Protein AF-A0A945DBE2-F1 (afdb_monomer_lite)

Structure (mmCIF, N/CA/C/O backbone):
data_AF-A0A945DBE2-F1
#
_entry.id   AF-A0A945DBE2-F1
#
loop_
_atom_site.group_PDB
_atom_site.id
_atom_site.type_symbol
_atom_site.label_atom_id
_atom_site.label_alt_id
_atom_site.label_comp_id
_atom_site.label_asym_id
_atom_site.label_entity_id
_atom_site.label_seq_id
_atom_site.pdbx_PDB_ins_code
_atom_site.Cartn_x
_atom_site.Cartn_y
_atom_site.Cartn_z
_atom_site.occupancy
_atom_site.B_iso_or_equiv
_atom_site.auth_seq_id
_atom_site.auth_comp_id
_atom_site.auth_asym_id
_atom_site.auth_atom_id
_atom_site.pdbx_PDB_model_num
ATOM 1 N N . MET A 1 1 ? 5.372 -23.527 10.795 1.00 32.53 1 MET A N 1
ATOM 2 C CA . MET A 1 1 ? 5.376 -22.329 9.928 1.00 32.53 1 MET A CA 1
ATOM 3 C C . MET A 1 1 ? 5.994 -22.699 8.592 1.00 32.53 1 MET A C 1
ATOM 5 O O . MET A 1 1 ? 7.211 -22.810 8.498 1.00 32.53 1 MET A O 1
ATOM 9 N N . VAL A 1 2 ? 5.168 -22.968 7.583 1.00 31.23 2 VAL A N 1
ATOM 10 C CA . VAL A 1 2 ? 5.649 -23.129 6.207 1.00 31.23 2 VAL A CA 1
ATOM 11 C C . VAL A 1 2 ? 5.974 -21.724 5.712 1.00 31.23 2 VAL A C 1
ATOM 13 O O . VAL A 1 2 ? 5.075 -20.906 5.551 1.00 31.23 2 VAL A O 1
ATOM 16 N N . LYS A 1 3 ? 7.262 -21.404 5.557 1.00 36.78 3 LYS A N 1
ATOM 17 C CA . LYS A 1 3 ? 7.674 -20.220 4.800 1.00 36.78 3 LYS A CA 1
ATOM 18 C C . LYS A 1 3 ? 7.243 -20.481 3.359 1.00 36.78 3 LYS A C 1
ATOM 20 O O . LYS A 1 3 ? 7.926 -21.232 2.665 1.00 36.78 3 LYS A O 1
ATOM 25 N N . ASN A 1 4 ? 6.106 -19.935 2.932 1.00 47.59 4 ASN A N 1
ATOM 26 C CA . ASN A 1 4 ? 5.774 -19.901 1.514 1.00 47.59 4 ASN A CA 1
ATOM 27 C C . ASN A 1 4 ? 6.898 -19.132 0.824 1.00 47.59 4 ASN A C 1
ATOM 29 O O . ASN A 1 4 ? 7.093 -17.936 1.033 1.00 47.59 4 ASN A O 1
ATOM 33 N N . LYS A 1 5 ? 7.734 -19.869 0.095 1.00 56.31 5 LYS A N 1
ATOM 34 C CA . LYS A 1 5 ? 8.852 -19.305 -0.641 1.00 56.31 5 LYS A CA 1
ATOM 35 C C . LYS A 1 5 ? 8.239 -18.625 -1.854 1.00 56.31 5 LYS A C 1
ATOM 37 O O . LYS A 1 5 ? 7.853 -19.306 -2.799 1.00 56.31 5 LYS A O 1
ATOM 42 N N . ILE A 1 6 ? 8.106 -17.303 -1.785 1.00 66.19 6 ILE A N 1
ATOM 43 C CA . ILE A 1 6 ? 7.691 -16.493 -2.927 1.00 66.19 6 ILE A CA 1
ATOM 44 C C . ILE A 1 6 ? 8.596 -16.877 -4.105 1.00 66.19 6 ILE A C 1
ATOM 46 O O . ILE A 1 6 ? 9.826 -16.878 -3.990 1.00 66.19 6 ILE A O 1
ATOM 50 N N . LEU A 1 7 ? 7.988 -17.295 -5.214 1.00 70.19 7 LEU A N 1
ATOM 51 C CA . LEU A 1 7 ? 8.721 -17.703 -6.405 1.00 70.19 7 LEU A CA 1
ATOM 52 C C . LEU A 1 7 ? 9.239 -16.446 -7.099 1.00 70.19 7 LEU A C 1
ATOM 54 O O . LEU A 1 7 ? 8.473 -15.731 -7.741 1.00 70.19 7 LEU A O 1
ATOM 58 N N . VAL A 1 8 ? 10.537 -16.188 -6.949 1.00 78.19 8 VAL A N 1
ATOM 59 C CA . VAL A 1 8 ? 11.222 -15.056 -7.578 1.00 78.19 8 VAL A CA 1
ATOM 60 C C . VAL A 1 8 ? 11.937 -15.516 -8.843 1.00 78.19 8 VAL A C 1
ATOM 62 O O . VAL A 1 8 ? 12.818 -16.378 -8.801 1.00 78.19 8 VAL A O 1
ATOM 65 N N . ASN A 1 9 ? 11.595 -14.908 -9.975 1.00 83.06 9 ASN A N 1
ATOM 66 C CA . ASN A 1 9 ? 12.339 -15.045 -11.213 1.00 83.06 9 ASN A CA 1
ATOM 67 C C . ASN A 1 9 ? 13.410 -13.954 -11.293 1.00 83.06 9 ASN A C 1
ATOM 69 O O . ASN A 1 9 ? 13.186 -12.858 -11.810 1.00 83.06 9 ASN A O 1
ATOM 73 N N . LYS A 1 10 ? 14.615 -14.300 -10.834 1.00 82.50 10 LYS A N 1
ATOM 74 C CA . LYS A 1 10 ? 15.760 -13.383 -10.810 1.00 82.50 10 LYS A CA 1
ATOM 75 C C . LYS A 1 10 ? 16.184 -12.864 -12.187 1.00 82.50 10 LYS A C 1
ATOM 77 O O . LYS A 1 10 ? 16.893 -11.868 -12.234 1.00 82.50 10 LYS A O 1
ATOM 82 N N . LYS A 1 11 ? 15.780 -13.501 -13.295 1.00 84.00 11 LYS A N 1
ATOM 83 C CA . LYS A 1 11 ? 16.117 -13.017 -14.646 1.00 84.00 11 LYS A CA 1
ATOM 84 C C . LYS A 1 11 ? 15.342 -11.759 -15.032 1.00 84.00 11 LYS A C 1
ATOM 86 O O . LYS A 1 11 ? 15.843 -10.984 -15.834 1.00 84.00 11 LYS A O 1
ATOM 91 N N . ILE A 1 12 ? 14.137 -11.592 -14.491 1.00 86.06 12 ILE A N 1
ATOM 92 C CA . ILE A 1 12 ? 13.240 -10.473 -14.814 1.00 86.06 12 ILE A CA 1
ATOM 93 C C . ILE A 1 12 ? 12.931 -9.594 -13.594 1.00 86.06 12 ILE A C 1
ATOM 95 O O . ILE A 1 12 ? 12.187 -8.632 -13.717 1.00 86.06 12 ILE A O 1
ATOM 99 N N . GLY A 1 13 ? 13.480 -9.921 -12.418 1.00 88.31 13 GLY A N 1
ATOM 100 C CA . GLY A 1 13 ? 13.287 -9.148 -11.186 1.00 88.31 13 GLY A CA 1
ATOM 101 C C . GLY A 1 13 ? 11.859 -9.184 -10.642 1.00 88.31 13 GLY A C 1
ATOM 102 O O . GLY A 1 13 ? 11.469 -8.291 -9.896 1.00 88.31 13 GLY A O 1
ATOM 103 N N . LEU A 1 14 ? 11.066 -10.193 -11.019 1.00 90.31 14 LEU A N 1
ATOM 104 C CA . LEU A 1 14 ? 9.663 -10.319 -10.622 1.00 90.31 14 LEU A CA 1
ATOM 105 C C . LEU A 1 14 ? 9.426 -11.545 -9.751 1.00 90.31 14 LEU A C 1
ATOM 107 O O . LEU A 1 14 ? 10.096 -12.571 -9.873 1.00 90.31 14 LEU A O 1
ATOM 111 N N . ALA A 1 15 ? 8.400 -11.449 -8.924 1.00 89.75 15 ALA A N 1
ATOM 112 C CA . ALA A 1 15 ? 7.945 -12.470 -8.012 1.00 89.75 15 ALA A CA 1
ATOM 113 C C . ALA A 1 15 ? 6.438 -12.679 -8.168 1.00 89.75 15 ALA A C 1
ATOM 115 O O . ALA A 1 15 ? 5.708 -11.707 -8.342 1.00 89.75 15 ALA A O 1
ATOM 116 N N . VAL A 1 16 ? 5.965 -13.925 -8.081 1.00 91.06 16 VAL A N 1
ATOM 117 C CA . VAL A 1 16 ? 4.521 -14.222 -8.041 1.00 91.06 16 VAL A CA 1
ATOM 118 C C . VAL A 1 16 ? 4.021 -14.005 -6.607 1.00 91.06 16 VAL A C 1
ATOM 120 O O . VAL A 1 16 ? 4.390 -14.798 -5.735 1.00 91.06 16 VAL A O 1
ATOM 123 N N . PRO A 1 17 ? 3.233 -12.947 -6.325 1.00 90.56 17 PRO A N 1
ATOM 124 C CA . PRO A 1 17 ? 2.806 -12.647 -4.966 1.00 90.56 17 PRO A CA 1
ATOM 125 C C . PRO A 1 17 ? 1.611 -13.510 -4.541 1.00 90.56 17 PRO A C 1
ATOM 127 O O . PRO A 1 17 ? 0.818 -13.968 -5.365 1.00 90.56 17 PRO A O 1
ATOM 130 N N . GLU A 1 18 ? 1.448 -13.677 -3.229 1.00 92.00 18 GLU A N 1
ATOM 131 C CA . GLU A 1 18 ? 0.158 -14.024 -2.627 1.00 92.00 18 GLU A CA 1
ATOM 132 C C . GLU A 1 18 ? -0.611 -12.724 -2.381 1.00 92.00 18 GLU A C 1
ATOM 134 O O . GLU A 1 18 ? -0.217 -11.907 -1.550 1.00 92.00 18 GLU A O 1
ATOM 139 N N . VAL A 1 19 ? -1.692 -12.512 -3.128 1.00 93.50 19 VAL A N 1
ATOM 140 C CA . VAL A 1 19 ? -2.499 -11.292 -3.024 1.00 93.50 19 VAL A CA 1
ATOM 141 C C . VAL A 1 19 ? -3.530 -11.440 -1.910 1.00 93.50 19 VAL A C 1
ATOM 143 O O . VAL A 1 19 ? -4.212 -12.459 -1.808 1.00 93.50 19 VAL A O 1
ATOM 146 N N . LEU A 1 20 ? -3.679 -10.394 -1.101 1.00 95.19 20 LEU A N 1
ATOM 147 C CA . LEU A 1 20 ? -4.768 -10.241 -0.141 1.00 95.19 20 LEU A CA 1
ATOM 148 C C . LEU A 1 20 ? -5.826 -9.311 -0.736 1.00 95.19 20 LEU A C 1
ATOM 150 O O . LEU A 1 20 ? -5.498 -8.204 -1.158 1.00 95.19 20 LEU A O 1
ATOM 154 N N . LEU A 1 21 ? -7.085 -9.745 -0.755 1.00 95.38 21 LEU A N 1
ATOM 155 C CA . LEU A 1 21 ? -8.216 -8.914 -1.175 1.00 95.38 21 LEU A CA 1
ATOM 156 C C . LEU A 1 21 ? -9.216 -8.752 -0.028 1.00 95.38 21 LEU A C 1
ATOM 158 O O . LEU A 1 21 ? -9.386 -9.698 0.747 1.00 95.38 21 LEU A O 1
ATOM 162 N N . PRO A 1 22 ? -9.892 -7.594 0.082 1.00 96.88 22 PRO A N 1
ATOM 163 C CA . PRO A 1 22 ? -10.986 -7.439 1.028 1.00 96.88 22 PRO A CA 1
ATOM 164 C C . PRO A 1 22 ? -12.067 -8.484 0.753 1.00 96.88 22 PRO A C 1
ATOM 166 O O . PRO A 1 22 ? -12.375 -8.810 -0.398 1.00 96.88 22 PRO A O 1
ATOM 169 N N . ASN A 1 23 ? -12.632 -9.042 1.818 1.00 97.38 23 ASN A N 1
ATOM 170 C CA . ASN A 1 23 ? -13.754 -9.958 1.702 1.00 97.38 23 ASN A CA 1
ATOM 171 C C . ASN A 1 23 ? -15.023 -9.218 1.221 1.00 97.38 23 ASN A C 1
ATOM 173 O O . ASN A 1 23 ? -15.078 -7.992 1.146 1.00 97.38 23 ASN A O 1
ATOM 177 N N . LYS A 1 24 ? -16.084 -9.973 0.921 1.00 96.38 24 LYS A N 1
ATOM 178 C CA . LYS A 1 24 ? -17.331 -9.413 0.369 1.00 96.38 24 LYS A CA 1
ATOM 179 C C . LYS A 1 24 ? -18.126 -8.533 1.342 1.00 96.38 24 LYS A C 1
ATOM 181 O O . LYS A 1 24 ? -19.080 -7.901 0.905 1.00 96.38 24 LYS A O 1
ATOM 186 N N . THR A 1 25 ? -17.801 -8.539 2.636 1.00 95.88 25 THR A N 1
ATOM 187 C CA . THR A 1 25 ? -18.509 -7.735 3.645 1.00 95.88 25 THR A CA 1
ATOM 188 C C . THR A 1 25 ? -17.877 -6.360 3.845 1.00 95.88 25 THR A C 1
ATOM 190 O O . THR A 1 25 ? -18.474 -5.520 4.510 1.00 95.88 25 THR A O 1
ATOM 193 N N . VAL A 1 26 ? -16.681 -6.122 3.297 1.00 97.44 26 VAL A N 1
ATOM 194 C CA . VAL A 1 26 ? -16.028 -4.811 3.334 1.00 97.44 26 VAL A CA 1
ATOM 195 C C . VAL A 1 26 ? -16.755 -3.841 2.403 1.00 97.44 26 VAL A C 1
ATOM 197 O O . VAL A 1 26 ? -16.976 -4.130 1.227 1.00 97.44 26 VAL A O 1
ATOM 200 N N . ASP A 1 27 ? -17.091 -2.662 2.925 1.00 96.25 27 ASP A N 1
ATOM 201 C CA . ASP A 1 27 ? -17.644 -1.566 2.135 1.00 96.25 27 ASP A CA 1
ATOM 202 C C . ASP A 1 27 ? -16.554 -0.945 1.251 1.00 96.25 27 ASP A C 1
ATOM 204 O O . ASP A 1 27 ? -15.686 -0.197 1.707 1.00 96.25 27 ASP A O 1
ATOM 208 N N . MET A 1 28 ? -16.614 -1.240 -0.047 1.00 95.75 28 MET A N 1
ATOM 209 C CA . MET A 1 28 ? -15.628 -0.757 -1.012 1.00 95.75 28 MET A CA 1
ATOM 210 C C . MET A 1 28 ? -15.635 0.767 -1.188 1.00 95.75 28 MET A C 1
ATOM 212 O O . MET A 1 28 ? -14.621 1.307 -1.626 1.00 95.75 28 MET A O 1
ATOM 216 N N . SER A 1 29 ? -16.714 1.468 -0.813 1.00 95.06 29 SER A N 1
ATOM 217 C CA . SER A 1 29 ? -16.760 2.938 -0.851 1.00 95.06 29 SER A CA 1
ATOM 218 C C . SER A 1 29 ? -15.888 3.591 0.228 1.00 95.06 29 SER A C 1
ATOM 220 O O . SER A 1 29 ? -15.479 4.739 0.073 1.00 95.06 29 SER A O 1
ATOM 222 N N . LYS A 1 30 ? -15.558 2.840 1.287 1.00 96.62 30 LYS A N 1
ATOM 223 C CA . LYS A 1 30 ? -14.688 3.264 2.396 1.00 96.62 30 LYS A CA 1
ATOM 224 C C . LYS A 1 30 ? -13.351 2.533 2.426 1.00 96.62 30 LYS A C 1
ATOM 226 O O . LYS A 1 30 ? -12.473 2.872 3.219 1.00 96.62 30 LYS A O 1
ATOM 231 N N . TRP A 1 31 ? -13.185 1.524 1.572 1.00 96.19 31 TRP A N 1
ATOM 232 C CA . TRP A 1 31 ? -11.989 0.697 1.550 1.00 96.19 31 TRP A CA 1
ATOM 233 C C . TRP A 1 31 ? -10.774 1.445 1.015 1.00 96.19 31 TRP A C 1
ATOM 235 O O . TRP A 1 31 ? -9.745 1.492 1.684 1.00 96.19 31 TRP A O 1
ATOM 245 N N . ALA A 1 32 ? -10.868 1.989 -0.198 1.00 92.31 32 ALA A N 1
ATOM 246 C CA . ALA A 1 32 ? -9.738 2.612 -0.875 1.00 92.31 32 ALA A CA 1
ATOM 247 C C . ALA A 1 32 ? -9.546 4.064 -0.418 1.00 92.31 32 ALA A C 1
ATOM 249 O O . ALA A 1 32 ? -10.506 4.821 -0.315 1.00 92.31 32 ALA A O 1
ATOM 250 N N . VAL A 1 33 ? -8.292 4.450 -0.201 1.00 93.75 33 VAL A N 1
ATOM 251 C CA . VAL A 1 33 ? -7.882 5.819 0.124 1.00 93.75 33 VAL A CA 1
ATOM 252 C C . VAL A 1 33 ? -6.826 6.293 -0.871 1.00 93.75 33 VAL A C 1
ATOM 254 O O . VAL A 1 33 ? -6.196 5.489 -1.565 1.00 93.75 33 VAL A O 1
ATOM 257 N N . VAL A 1 34 ? -6.647 7.608 -0.969 1.00 91.81 34 VAL A N 1
ATOM 258 C CA . VAL A 1 34 ? -5.556 8.200 -1.744 1.00 91.81 34 VAL A CA 1
ATOM 259 C C . VAL A 1 34 ? -4.190 7.778 -1.182 1.00 91.81 34 VAL A C 1
ATOM 261 O O . VAL A 1 34 ? -4.065 7.441 -0.005 1.00 91.81 34 VAL A O 1
ATOM 264 N N . ALA A 1 35 ? -3.153 7.797 -2.020 1.00 91.62 35 ALA A N 1
ATOM 265 C CA . ALA A 1 35 ? -1.792 7.500 -1.585 1.00 91.62 35 ALA A CA 1
ATOM 266 C C . ALA A 1 35 ? -1.354 8.413 -0.425 1.00 91.62 35 ALA A C 1
ATOM 268 O O . ALA A 1 35 ? -1.672 9.602 -0.388 1.00 91.62 35 ALA A O 1
ATOM 269 N N . CYS A 1 36 ? -0.612 7.842 0.525 1.00 91.00 36 CYS A N 1
ATOM 270 C CA . CYS A 1 36 ? -0.253 8.502 1.779 1.00 91.00 36 CYS A CA 1
ATOM 271 C C . CYS A 1 36 ? 0.680 9.713 1.620 1.00 91.00 36 CYS A C 1
ATOM 273 O O . CYS A 1 36 ? 0.794 10.508 2.550 1.00 91.00 36 CYS A O 1
ATOM 275 N N . ASP A 1 37 ? 1.331 9.854 0.466 1.00 89.69 37 ASP A N 1
ATOM 276 C CA . ASP A 1 37 ? 2.192 10.980 0.094 1.00 89.69 37 ASP A CA 1
ATOM 277 C C . ASP A 1 37 ? 1.440 12.102 -0.647 1.00 89.69 37 ASP A C 1
ATOM 279 O O . ASP A 1 37 ? 2.048 13.064 -1.113 1.00 89.69 37 ASP A O 1
ATOM 283 N N . GLN A 1 38 ? 0.114 11.995 -0.762 1.00 92.12 38 GLN A N 1
ATOM 284 C CA . GLN A 1 38 ? 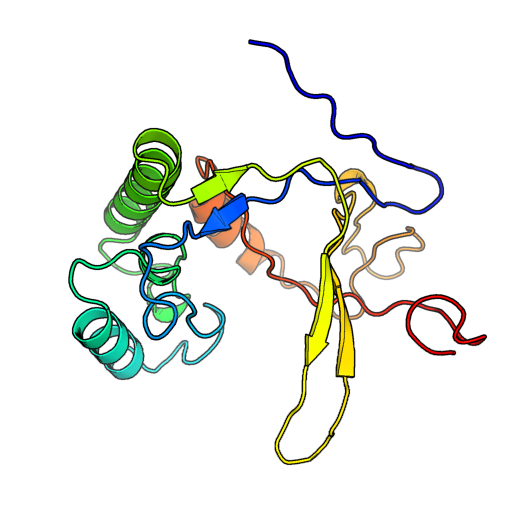-0.755 13.064 -1.243 1.00 92.12 38 GLN A CA 1
ATOM 285 C C . GLN A 1 38 ? -1.309 13.861 -0.060 1.00 92.12 38 GLN A C 1
ATOM 287 O O . GLN A 1 38 ? -1.403 13.364 1.062 1.00 92.12 38 GLN A O 1
ATOM 292 N N . PHE A 1 39 ? -1.688 15.118 -0.305 1.00 94.69 39 PHE A N 1
ATOM 293 C CA . PHE A 1 39 ? -2.261 15.998 0.724 1.00 94.69 39 PHE A CA 1
ATOM 294 C C . PHE A 1 39 ? -1.383 16.116 1.991 1.00 94.69 39 PHE A C 1
ATOM 296 O O . PHE A 1 39 ? -1.886 16.289 3.099 1.00 94.69 39 PHE A O 1
ATOM 303 N N . THR A 1 40 ? -0.052 16.056 1.843 1.00 92.50 40 THR A N 1
ATOM 304 C CA . THR A 1 40 ? 0.917 16.011 2.963 1.00 92.50 40 THR A CA 1
ATOM 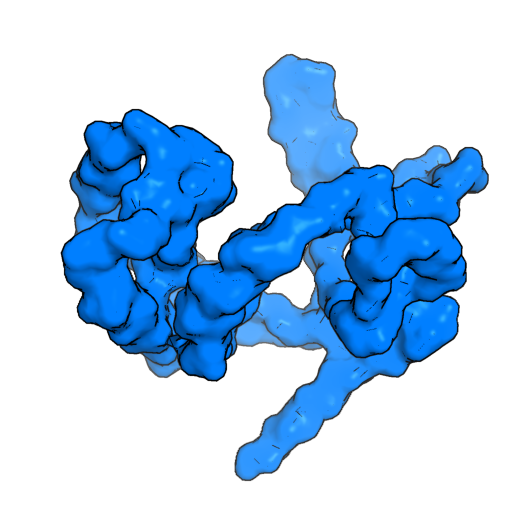305 C C . THR A 1 40 ? 0.913 17.246 3.861 1.00 92.50 40 THR A C 1
ATOM 307 O O . THR A 1 40 ? 1.473 17.213 4.951 1.00 92.50 40 THR A O 1
ATOM 310 N N . SER A 1 41 ? 0.309 18.341 3.404 1.00 93.56 41 SER A N 1
ATOM 311 C CA . SER A 1 41 ? 0.206 19.607 4.139 1.00 93.56 41 SER A CA 1
ATOM 312 C C . SER A 1 41 ? -1.235 19.962 4.519 1.00 93.56 41 SER A C 1
ATOM 314 O O . SER A 1 41 ? -1.475 21.091 4.929 1.00 93.56 41 SER A O 1
ATOM 316 N N . GLN A 1 42 ? -2.184 19.033 4.352 1.00 96.25 42 GLN A N 1
ATOM 317 C CA . GLN A 1 42 ? -3.621 19.248 4.572 1.00 96.25 42 GLN A CA 1
ATOM 318 C C . GLN A 1 42 ? -4.144 18.245 5.616 1.00 96.25 42 GLN A C 1
ATOM 320 O O . GLN A 1 42 ? -4.759 17.238 5.258 1.00 96.25 42 GLN A O 1
ATOM 325 N N . PRO A 1 43 ? -3.858 18.444 6.916 1.00 94.25 43 PRO A N 1
ATOM 326 C CA . PRO A 1 43 ? -4.347 17.558 7.976 1.00 94.25 43 PRO A CA 1
ATOM 327 C C . PRO A 1 43 ? -5.880 17.460 8.026 1.00 94.25 43 PRO A C 1
ATOM 329 O O . PRO A 1 43 ? -6.408 16.408 8.376 1.00 94.25 43 PRO A O 1
ATOM 332 N N . GLU A 1 44 ? -6.590 18.518 7.642 1.00 97.31 44 GLU A N 1
ATOM 333 C CA . GLU A 1 44 ? -8.049 18.574 7.558 1.00 97.31 44 GLU A CA 1
ATOM 334 C C . GLU A 1 44 ? -8.628 17.530 6.592 1.00 97.31 44 GLU A C 1
ATOM 336 O O . GLU A 1 44 ? -9.628 16.894 6.914 1.00 97.31 44 GLU A O 1
ATOM 341 N N . TYR A 1 45 ? -7.952 17.271 5.467 1.00 97.38 45 TYR A N 1
ATOM 342 C CA . TYR A 1 45 ? -8.347 16.225 4.521 1.00 97.38 45 TYR A CA 1
ATOM 343 C C . TYR A 1 45 ? -8.312 14.847 5.190 1.00 97.38 45 TYR A C 1
ATOM 345 O O . TYR A 1 45 ? -9.255 14.066 5.097 1.00 97.38 45 TYR A O 1
ATOM 353 N N . TRP A 1 46 ? -7.234 14.553 5.918 1.00 96.44 46 TRP A N 1
ATOM 354 C CA . TRP A 1 46 ? -7.072 13.265 6.589 1.00 96.44 46 TRP A CA 1
ATOM 355 C C . TRP A 1 46 ? -8.040 13.093 7.767 1.00 96.44 46 TRP A C 1
ATOM 357 O O . TRP A 1 46 ? -8.518 11.986 7.994 1.00 96.44 46 TRP A O 1
ATOM 367 N N . GLN A 1 47 ? -8.399 14.174 8.464 1.00 95.94 47 GLN A N 1
ATOM 368 C CA . GLN A 1 47 ? -9.461 14.156 9.481 1.00 95.94 47 GLN A CA 1
ATOM 369 C C . GLN A 1 47 ? -10.842 13.874 8.871 1.00 95.94 47 GLN A C 1
ATOM 371 O O . GLN A 1 47 ? -11.646 13.139 9.451 1.00 95.94 47 GLN A O 1
ATOM 376 N N . GLU A 1 48 ? -11.125 14.426 7.691 1.00 97.38 48 GLU A N 1
ATOM 377 C CA . GLU A 1 48 ? -12.352 14.130 6.951 1.00 97.38 48 GLU A CA 1
ATOM 378 C C . GLU A 1 48 ? -12.385 12.661 6.503 1.00 97.38 48 GLU A C 1
ATOM 380 O O . GLU A 1 48 ? -13.392 11.983 6.706 1.00 97.38 48 GLU A O 1
ATOM 385 N N . VAL A 1 49 ? -11.270 12.129 5.989 1.00 97.00 49 VAL A N 1
ATOM 386 C CA . VAL A 1 49 ? -11.135 10.700 5.657 1.00 97.00 49 VAL A CA 1
ATOM 387 C C . VAL A 1 49 ? -11.391 9.821 6.885 1.00 97.00 49 VAL A C 1
ATOM 389 O O . VAL A 1 49 ? -12.185 8.884 6.800 1.00 97.00 49 VAL A O 1
ATOM 392 N N . GLU A 1 50 ? -10.778 10.133 8.033 1.00 95.75 50 GLU A N 1
ATOM 393 C CA . GLU A 1 50 ? -11.012 9.418 9.298 1.00 95.75 50 GLU A CA 1
ATOM 394 C C . GLU A 1 50 ? -12.502 9.467 9.698 1.00 95.75 50 GLU A C 1
ATOM 396 O O . GLU A 1 50 ? -13.069 8.448 10.094 1.00 95.75 50 GLU A O 1
ATOM 401 N N . THR A 1 51 ? -13.172 10.608 9.502 1.00 97.31 51 THR A N 1
ATOM 402 C CA . THR A 1 51 ? -14.614 10.774 9.767 1.00 97.31 51 THR A CA 1
ATOM 403 C C . THR A 1 51 ? -15.483 9.927 8.829 1.00 97.31 51 THR A C 1
ATOM 405 O O . THR A 1 51 ? -16.435 9.285 9.276 1.00 97.31 51 THR A O 1
ATOM 408 N N . ILE A 1 52 ? -15.170 9.900 7.529 1.00 96.62 52 ILE A N 1
ATOM 409 C CA . ILE A 1 52 ? -15.912 9.130 6.517 1.00 96.62 52 ILE A CA 1
ATOM 410 C C . ILE A 1 52 ? -15.772 7.622 6.767 1.00 96.62 52 ILE A C 1
ATOM 412 O O . ILE A 1 52 ? -16.762 6.878 6.708 1.00 96.62 52 ILE A O 1
ATOM 416 N N . VAL A 1 53 ? -14.547 7.169 7.043 1.00 96.75 53 VAL A N 1
ATOM 417 C CA . VAL A 1 53 ? -14.224 5.761 7.300 1.00 96.75 53 VAL A CA 1
ATOM 418 C C . VAL A 1 53 ? -14.842 5.293 8.619 1.00 96.75 53 VAL A C 1
ATOM 420 O O . VAL A 1 53 ? -15.468 4.227 8.654 1.00 96.75 53 VAL A O 1
ATOM 423 N N . GLY A 1 54 ? -14.725 6.092 9.683 1.00 95.19 54 GLY A N 1
ATOM 424 C CA . GLY A 1 54 ? -15.165 5.722 11.027 1.00 95.19 54 GLY A CA 1
ATOM 425 C C . GLY A 1 54 ? -14.558 4.389 11.474 1.00 95.19 54 GLY A C 1
ATOM 426 O O . GLY A 1 54 ? -13.386 4.114 11.233 1.00 95.19 54 GLY A O 1
ATOM 427 N N . ASP A 1 55 ? -15.378 3.520 12.064 1.00 94.12 55 ASP A N 1
ATOM 428 C CA . ASP A 1 55 ? -14.935 2.214 12.578 1.00 94.12 55 ASP A CA 1
ATOM 429 C C . ASP A 1 55 ? -14.943 1.087 11.524 1.00 94.12 55 ASP A C 1
ATOM 431 O O . ASP A 1 55 ? -14.781 -0.092 11.852 1.00 94.12 55 ASP A O 1
ATOM 435 N N . THR A 1 56 ? -15.172 1.414 10.248 1.00 96.56 56 THR A N 1
ATOM 436 C CA . THR A 1 56 ? -15.254 0.404 9.182 1.00 96.56 56 THR A CA 1
ATOM 437 C C . THR A 1 56 ? -13.868 -0.045 8.698 1.00 96.56 56 THR A C 1
ATOM 439 O O . THR A 1 56 ? -12.896 0.713 8.782 1.00 96.56 56 THR A O 1
ATOM 442 N N . PRO A 1 57 ? -13.734 -1.276 8.164 1.00 97.25 57 PRO A N 1
ATOM 443 C CA . PRO A 1 57 ? -12.501 -1.695 7.516 1.00 97.25 57 PRO A CA 1
ATOM 444 C C . PRO A 1 57 ? -12.108 -0.780 6.349 1.00 97.25 57 PRO A C 1
ATOM 446 O O . PRO A 1 57 ? -12.909 -0.531 5.451 1.00 97.25 57 PRO A O 1
ATOM 449 N N . SER A 1 58 ? -10.858 -0.318 6.338 1.00 97.81 58 SER A N 1
ATOM 450 C CA . SER A 1 58 ? -10.339 0.619 5.342 1.00 97.81 58 SER A CA 1
ATOM 451 C C . SER A 1 58 ? -8.827 0.524 5.223 1.00 97.81 58 SER A C 1
ATOM 453 O O . SER A 1 58 ? -8.126 0.275 6.206 1.00 97.81 58 SER A O 1
ATOM 455 N N . THR A 1 59 ? -8.312 0.805 4.027 1.00 96.62 59 THR A N 1
ATOM 456 C CA . THR A 1 59 ? -6.875 0.984 3.812 1.00 96.62 59 THR A CA 1
ATOM 457 C C . THR A 1 59 ? -6.312 2.154 4.616 1.00 96.62 59 THR A C 1
ATOM 459 O O . THR A 1 59 ? -5.161 2.064 5.026 1.00 96.62 59 THR A O 1
ATOM 462 N N . ASN A 1 60 ? -7.118 3.171 4.965 1.00 96.81 60 ASN A N 1
ATOM 463 C CA . ASN A 1 60 ? -6.707 4.265 5.859 1.00 96.81 60 ASN A CA 1
ATOM 464 C C . ASN A 1 60 ? -6.154 3.755 7.203 1.00 96.81 60 ASN A C 1
ATOM 466 O O . ASN A 1 60 ? -5.192 4.302 7.731 1.00 96.81 60 ASN A O 1
ATOM 470 N N . ASN A 1 61 ? -6.716 2.661 7.724 1.00 96.81 61 ASN A N 1
ATOM 471 C CA . ASN A 1 61 ? -6.309 2.074 9.003 1.00 96.81 61 ASN A CA 1
ATOM 472 C C . ASN A 1 61 ? -5.011 1.255 8.911 1.00 96.81 61 ASN A C 1
ATOM 474 O O . ASN A 1 61 ? -4.477 0.8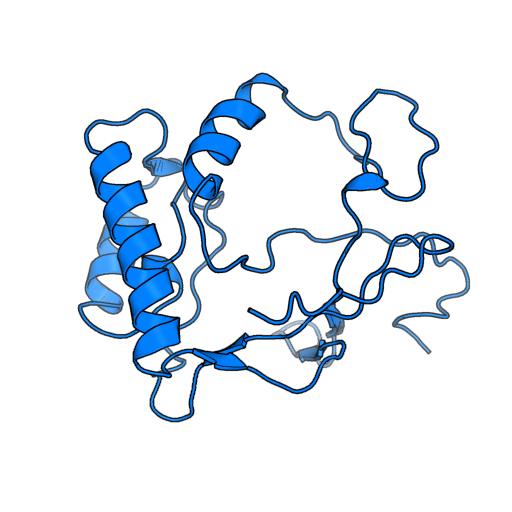30 9.933 1.00 96.81 61 ASN A O 1
ATOM 478 N N . VAL A 1 62 ? -4.518 0.997 7.696 1.00 95.88 62 VAL A N 1
ATOM 479 C CA . VAL A 1 62 ? -3.310 0.201 7.435 1.00 95.88 62 VAL A CA 1
ATOM 480 C C . VAL A 1 62 ? -2.267 0.957 6.604 1.00 95.88 62 VAL A C 1
ATOM 482 O O . VAL A 1 62 ? -1.304 0.358 6.131 1.00 95.88 62 VAL A O 1
ATOM 485 N N . ILE A 1 63 ? -2.424 2.274 6.448 1.00 95.25 63 ILE A N 1
ATOM 486 C CA . ILE A 1 63 ? -1.409 3.167 5.879 1.00 95.25 63 ILE A CA 1
ATOM 487 C C . ILE A 1 63 ? -0.979 4.209 6.906 1.00 95.25 63 ILE A C 1
ATOM 489 O O . ILE A 1 63 ? -1.697 4.502 7.858 1.00 95.25 63 ILE A O 1
ATOM 493 N N . PHE A 1 64 ? 0.183 4.813 6.677 1.00 95.31 64 PHE A N 1
ATOM 494 C CA . PHE A 1 64 ? 0.651 5.961 7.444 1.00 95.31 64 PHE A CA 1
ATOM 495 C C . PHE A 1 64 ? 0.672 7.205 6.542 1.00 95.31 64 PHE A C 1
ATOM 497 O O . PHE A 1 64 ? 1.579 7.314 5.714 1.00 95.31 64 PHE A O 1
ATOM 504 N N . PRO A 1 65 ? -0.298 8.130 6.663 1.00 94.88 65 PRO A N 1
ATOM 505 C CA . PRO A 1 65 ? -0.287 9.399 5.933 1.00 94.88 65 PRO A CA 1
ATOM 506 C C . PRO A 1 65 ? 0.949 10.254 6.252 1.00 94.88 65 PRO A C 1
ATOM 508 O O . PRO A 1 65 ? 1.243 10.500 7.423 1.00 94.88 65 PRO A O 1
ATOM 511 N N . GLU A 1 66 ? 1.659 10.749 5.230 1.00 93.31 66 GLU A N 1
ATOM 512 C CA . GLU A 1 66 ? 2.921 11.487 5.410 1.00 93.31 66 GLU A CA 1
ATOM 513 C C . GLU A 1 66 ? 2.739 12.811 6.173 1.00 93.31 66 GLU A C 1
ATOM 515 O O . GLU A 1 66 ? 3.687 13.293 6.789 1.00 93.31 66 GLU A O 1
ATOM 520 N N . VAL A 1 67 ? 1.516 13.358 6.230 1.00 94.31 67 VAL A N 1
ATOM 521 C CA . VAL A 1 67 ? 1.182 14.542 7.049 1.00 94.31 67 VAL A CA 1
ATOM 522 C C . VAL A 1 67 ? 1.485 14.344 8.545 1.00 94.31 67 VAL A C 1
ATOM 524 O O . VAL A 1 67 ? 1.709 15.316 9.269 1.00 94.31 67 VAL A O 1
ATOM 527 N N . PHE A 1 68 ? 1.523 13.091 9.016 1.00 94.19 68 PHE A N 1
ATOM 528 C CA . PHE A 1 68 ? 1.795 12.739 10.411 1.00 94.19 68 PHE A CA 1
ATOM 529 C C . PHE A 1 68 ? 3.250 12.320 10.674 1.00 94.19 68 PHE A C 1
ATOM 531 O O . PHE A 1 68 ? 3.571 11.972 11.811 1.00 94.19 68 PHE A O 1
ATOM 538 N N . LEU A 1 69 ? 4.131 12.336 9.665 1.00 91.88 69 LEU A N 1
ATOM 539 C CA . LEU A 1 69 ? 5.542 11.979 9.848 1.00 91.88 69 LEU A CA 1
ATOM 540 C C . LEU A 1 69 ? 6.247 13.004 10.734 1.00 91.88 69 LEU A C 1
ATOM 542 O O . LEU A 1 69 ? 6.042 14.211 10.587 1.00 91.88 69 LEU A O 1
ATOM 546 N N . GLU A 1 70 ? 7.092 12.516 11.643 1.00 89.06 70 GLU A N 1
ATOM 547 C CA . GLU A 1 70 ? 7.887 13.346 12.554 1.00 89.06 70 GLU A CA 1
ATOM 548 C C . GLU A 1 70 ? 7.013 14.269 13.434 1.00 89.06 70 GLU A C 1
ATOM 550 O O . GLU A 1 70 ? 7.442 15.335 13.886 1.00 89.06 70 GLU A O 1
ATOM 555 N N . LYS A 1 71 ? 5.756 13.868 13.682 1.00 91.88 71 LYS A N 1
ATOM 556 C CA . LYS A 1 71 ? 4.800 14.552 14.567 1.00 91.88 71 LYS A CA 1
ATOM 557 C C . LYS A 1 71 ? 4.588 13.775 15.874 1.00 91.88 71 LYS A C 1
ATOM 559 O O . LYS A 1 71 ? 4.822 12.566 15.930 1.00 91.88 71 LYS A O 1
ATOM 564 N N . PRO A 1 72 ? 4.104 14.439 16.942 1.00 93.94 72 PRO A N 1
ATOM 565 C CA . PRO A 1 72 ? 3.684 13.746 18.158 1.00 93.94 72 PRO A CA 1
ATOM 566 C C . PRO A 1 72 ? 2.656 12.643 17.862 1.00 93.94 72 PRO A C 1
ATOM 568 O O . PRO A 1 72 ? 1.753 12.839 17.051 1.00 93.94 72 PRO A O 1
ATOM 571 N N . GLY A 1 73 ? 2.786 11.494 18.529 1.00 93.62 73 GLY A N 1
ATOM 572 C CA . GLY A 1 73 ? 1.887 10.346 18.343 1.00 93.62 73 GLY A CA 1
ATOM 573 C C . GLY A 1 73 ? 2.235 9.426 17.165 1.00 93.62 73 GLY A C 1
ATOM 574 O O . GLY A 1 73 ? 1.489 8.486 16.901 1.00 93.62 73 GLY A O 1
ATOM 575 N N . GLU A 1 74 ? 3.362 9.649 16.475 1.00 93.75 74 GLU A N 1
ATOM 576 C CA . GLU A 1 74 ? 3.834 8.784 15.381 1.00 93.75 74 GLU A CA 1
ATOM 577 C C . GLU A 1 74 ? 3.903 7.303 15.792 1.00 93.75 74 GLU A C 1
ATOM 579 O O . GLU A 1 74 ? 3.388 6.441 15.083 1.00 93.75 74 GLU A O 1
ATOM 584 N N . GLU A 1 75 ? 4.505 7.001 16.945 1.00 94.94 75 GLU A N 1
ATOM 585 C CA . GLU A 1 75 ? 4.698 5.619 17.410 1.00 94.94 75 GLU A CA 1
ATOM 586 C C . GLU A 1 75 ? 3.372 4.929 17.728 1.00 94.94 75 GLU A C 1
ATOM 588 O O . GLU A 1 75 ? 3.132 3.824 17.250 1.00 94.94 75 GLU A O 1
ATOM 593 N N . GLU A 1 76 ? 2.466 5.620 18.423 1.00 96.81 76 GLU A N 1
ATOM 594 C CA . GLU A 1 76 ? 1.120 5.115 18.710 1.00 96.81 76 GLU A CA 1
ATOM 595 C C . GLU A 1 76 ? 0.337 4.844 17.414 1.00 96.81 76 GLU A C 1
ATOM 597 O O . GLU A 1 76 ? -0.362 3.836 17.296 1.00 96.81 76 GLU A O 1
ATOM 602 N N . ARG A 1 77 ? 0.470 5.715 16.402 1.00 96.06 77 ARG A N 1
ATOM 603 C CA . ARG A 1 77 ? -0.168 5.507 15.095 1.00 96.06 77 ARG A CA 1
ATOM 604 C C . ARG A 1 77 ? 0.412 4.283 14.383 1.00 96.06 77 ARG A C 1
ATOM 606 O O . ARG A 1 77 ? -0.359 3.480 13.864 1.00 96.06 77 ARG A O 1
ATOM 613 N N . ILE A 1 78 ? 1.735 4.103 14.395 1.00 96.56 78 ILE A N 1
ATOM 614 C CA . ILE A 1 78 ? 2.396 2.912 13.833 1.00 96.56 78 ILE A CA 1
ATOM 615 C C . ILE A 1 78 ? 1.918 1.640 14.547 1.00 96.56 78 ILE A C 1
ATOM 617 O O . ILE A 1 78 ? 1.618 0.642 13.892 1.00 96.56 78 ILE A O 1
ATOM 621 N N . GLU A 1 79 ? 1.806 1.652 15.873 1.00 97.38 79 GLU A N 1
ATOM 622 C CA . GLU A 1 79 ? 1.291 0.514 16.642 1.00 97.38 79 GLU A CA 1
ATOM 623 C C . GLU A 1 79 ? -0.159 0.181 16.273 1.00 97.38 79 GLU A C 1
ATOM 625 O O . GLU A 1 79 ? -0.466 -0.979 15.989 1.00 97.38 79 GLU A O 1
ATOM 630 N N . LYS A 1 80 ? -1.034 1.191 16.182 1.00 97.19 80 LYS A N 1
ATOM 631 C CA . LYS A 1 80 ? -2.434 1.023 15.750 1.00 97.19 80 LYS A CA 1
ATOM 632 C C . LYS A 1 80 ? -2.550 0.465 14.332 1.00 97.19 80 LYS A C 1
ATOM 634 O O . LYS A 1 80 ? -3.390 -0.402 14.091 1.00 97.19 80 LYS A O 1
ATOM 639 N N . ILE A 1 81 ? -1.701 0.923 13.412 1.00 97.25 81 ILE A N 1
ATOM 640 C CA . ILE A 1 81 ? -1.632 0.416 12.035 1.00 97.25 81 ILE A CA 1
ATOM 641 C C . ILE A 1 81 ? -1.254 -1.067 12.036 1.00 97.25 81 ILE A C 1
ATOM 643 O O . ILE A 1 81 ? -1.966 -1.884 11.456 1.00 97.25 81 ILE A O 1
ATOM 647 N N . ASN A 1 82 ? -0.182 -1.441 12.740 1.00 97.88 82 ASN A N 1
ATOM 648 C CA . ASN A 1 82 ? 0.259 -2.836 12.820 1.00 97.88 82 ASN A CA 1
ATOM 649 C C . ASN A 1 82 ? -0.807 -3.737 13.469 1.00 97.88 82 ASN A C 1
ATOM 651 O O . ASN A 1 82 ? -1.066 -4.841 12.987 1.00 97.88 82 ASN A O 1
ATOM 655 N N . ALA A 1 83 ? -1.472 -3.258 14.525 1.00 97.88 83 ALA A N 1
ATOM 656 C CA . ALA A 1 83 ? -2.586 -3.965 15.152 1.00 97.88 83 ALA A CA 1
ATOM 657 C C . ALA A 1 83 ? -3.766 -4.149 14.182 1.00 97.88 83 ALA A C 1
ATOM 659 O O . ALA A 1 83 ? -4.326 -5.241 14.098 1.00 97.88 83 ALA A O 1
ATOM 660 N N . SER A 1 84 ? -4.104 -3.117 13.404 1.00 97.88 84 SER A N 1
ATOM 661 C CA . SER A 1 84 ? -5.173 -3.169 12.398 1.00 97.88 84 SER A CA 1
ATOM 662 C C . SER A 1 84 ? -4.854 -4.146 11.268 1.00 97.88 84 SER A C 1
ATOM 664 O O . SER A 1 84 ? -5.725 -4.913 10.861 1.00 97.88 84 SER A O 1
ATOM 666 N N . MET A 1 85 ? -3.599 -4.185 10.806 1.00 98.06 85 MET A N 1
ATOM 667 C CA . MET A 1 85 ? -3.149 -5.168 9.817 1.00 98.06 85 MET A CA 1
ATOM 668 C C . MET A 1 85 ? -3.342 -6.599 10.328 1.00 98.06 85 MET A C 1
ATOM 670 O O . MET A 1 85 ? -3.942 -7.423 9.639 1.00 98.06 85 MET A O 1
ATOM 674 N N . ASN A 1 86 ? -2.897 -6.888 11.555 1.00 98.06 86 ASN A N 1
ATOM 675 C CA . ASN A 1 86 ? -3.057 -8.213 12.157 1.00 98.06 86 ASN A CA 1
ATOM 676 C C . ASN A 1 86 ? -4.531 -8.574 12.344 1.00 98.06 86 ASN A C 1
ATOM 678 O O . ASN A 1 86 ? -4.944 -9.658 11.939 1.00 98.06 86 ASN A O 1
ATOM 682 N N . LYS A 1 87 ? -5.344 -7.633 12.838 1.00 97.88 87 LYS A N 1
ATOM 683 C CA . LYS A 1 87 ? -6.796 -7.798 12.951 1.00 97.88 87 LYS A CA 1
ATOM 684 C C . LYS A 1 87 ? -7.427 -8.165 11.606 1.00 97.88 87 LYS A C 1
ATOM 686 O O . LYS A 1 87 ? -8.235 -9.085 11.539 1.00 97.88 87 LYS A O 1
ATOM 691 N N . TYR A 1 88 ? -7.034 -7.506 10.512 1.00 98.06 88 TYR A N 1
ATOM 692 C CA . TYR A 1 88 ? -7.583 -7.809 9.185 1.00 98.06 88 TYR A CA 1
ATOM 693 C C . TYR A 1 88 ? -7.228 -9.211 8.688 1.00 98.06 88 TYR A C 1
ATOM 695 O O . TYR A 1 88 ? -8.032 -9.815 7.973 1.00 98.06 88 TYR A O 1
ATOM 703 N N . LEU A 1 89 ? -6.055 -9.726 9.060 1.00 97.38 89 LEU A N 1
ATOM 704 C CA . LEU A 1 89 ? -5.639 -11.093 8.749 1.00 97.38 89 LEU A CA 1
ATOM 705 C C . LEU A 1 89 ? -6.355 -12.126 9.631 1.00 97.38 89 LEU A C 1
ATOM 707 O O . LEU A 1 89 ? -6.771 -13.165 9.125 1.00 97.38 89 LEU A O 1
ATOM 711 N N . GLU A 1 90 ? -6.499 -11.851 10.929 1.00 97.56 90 GLU A N 1
ATOM 712 C CA . GLU A 1 90 ? -7.100 -12.759 11.916 1.00 97.56 90 GLU A CA 1
ATOM 713 C C . GLU A 1 90 ? -8.616 -12.898 11.739 1.00 97.56 90 GLU A C 1
ATOM 715 O O . GLU A 1 90 ? -9.147 -14.006 11.781 1.00 97.56 90 GLU A O 1
ATOM 720 N N . GLU A 1 91 ? -9.312 -11.788 11.488 1.00 96.81 91 GLU A N 1
ATOM 721 C CA . GLU A 1 91 ? -10.772 -11.757 11.322 1.00 96.81 91 GLU A CA 1
ATOM 722 C C . GLU A 1 91 ? -11.221 -12.114 9.896 1.00 96.81 91 GLU A C 1
ATOM 724 O O . GLU A 1 91 ? -12.416 -12.186 9.609 1.00 96.81 91 GLU A O 1
ATOM 729 N N . GLY A 1 92 ? -10.278 -12.331 8.974 1.00 97.25 92 GLY A N 1
ATOM 730 C CA . GLY A 1 92 ? -10.585 -12.637 7.578 1.00 97.25 92 GLY A CA 1
ATOM 731 C C . GLY A 1 92 ? -11.178 -11.456 6.804 1.00 97.25 92 GLY A C 1
ATOM 732 O O . GLY A 1 92 ? -11.818 -11.667 5.771 1.00 97.25 92 GLY A O 1
ATOM 733 N N . THR A 1 93 ? -10.968 -10.220 7.271 1.00 97.94 93 THR A N 1
ATOM 734 C CA . THR A 1 93 ? -11.255 -8.988 6.514 1.00 97.94 93 THR A CA 1
ATOM 735 C C . THR A 1 93 ? -10.482 -8.981 5.202 1.00 97.94 93 THR A C 1
ATOM 737 O O . THR A 1 93 ? -11.039 -8.642 4.160 1.00 97.94 93 THR A O 1
ATOM 740 N N . LEU A 1 94 ? -9.218 -9.409 5.244 1.00 97.56 94 LEU A N 1
ATOM 741 C CA . LEU A 1 94 ? -8.381 -9.644 4.076 1.00 97.56 94 LEU A CA 1
ATOM 742 C C . LEU A 1 94 ? -8.197 -11.143 3.851 1.00 97.56 94 LEU A C 1
ATOM 744 O O . LEU A 1 94 ? -7.722 -11.870 4.720 1.00 97.56 94 LEU A O 1
ATOM 748 N N . VAL A 1 95 ? -8.541 -11.600 2.651 1.00 96.75 95 VAL A N 1
ATOM 749 C CA . VAL A 1 95 ? -8.524 -13.013 2.276 1.00 96.75 95 VAL A CA 1
ATOM 750 C C . VAL A 1 95 ? -7.425 -13.263 1.258 1.00 96.75 95 VAL A C 1
ATOM 752 O O . VAL A 1 95 ? -7.359 -12.606 0.213 1.00 96.75 95 VAL A O 1
ATOM 755 N N . LYS A 1 96 ? -6.579 -14.253 1.554 1.00 95.38 96 LYS A N 1
ATOM 756 C CA . LYS A 1 96 ? -5.531 -14.724 0.646 1.00 95.38 96 LYS A CA 1
ATOM 757 C C . LYS A 1 96 ? -6.144 -15.329 -0.609 1.00 95.38 96 LYS A C 1
ATOM 759 O O . LYS A 1 96 ? -7.008 -16.199 -0.530 1.00 95.38 96 LYS A O 1
ATOM 764 N N . GLN A 1 97 ? -5.658 -14.880 -1.755 1.00 94.69 97 GLN A N 1
ATOM 765 C CA . GLN A 1 97 ? -5.948 -15.461 -3.056 1.00 94.69 97 GLN A CA 1
ATOM 766 C C . GLN A 1 97 ? -4.878 -16.490 -3.428 1.00 94.69 97 GLN A C 1
ATOM 768 O O . GLN A 1 97 ? -3.820 -16.569 -2.799 1.00 94.69 97 GLN A O 1
ATOM 773 N N . ALA A 1 98 ? -5.144 -17.277 -4.471 1.00 92.50 98 ALA A N 1
ATOM 774 C CA . ALA A 1 98 ? -4.109 -18.113 -5.066 1.00 92.50 98 ALA A CA 1
ATOM 775 C C . ALA A 1 98 ? -2.926 -17.237 -5.535 1.00 92.50 98 ALA A C 1
ATOM 777 O O . ALA A 1 98 ? -3.163 -16.119 -6.006 1.00 92.50 98 ALA A O 1
ATOM 778 N N . PRO A 1 99 ? -1.671 -17.719 -5.433 1.00 93.06 99 PRO A N 1
ATOM 779 C CA . PRO A 1 99 ? -0.519 -16.988 -5.944 1.00 93.06 99 PRO A CA 1
ATOM 780 C C . PRO A 1 99 ? -0.717 -16.601 -7.411 1.00 93.06 99 PRO A C 1
ATOM 782 O O . PRO A 1 99 ? -1.051 -17.449 -8.241 1.00 93.06 99 PRO A O 1
ATOM 785 N N . GLY A 1 100 ? -0.507 -15.329 -7.737 1.00 92.38 100 GLY A N 1
ATOM 786 C CA . GLY A 1 100 ? -0.768 -14.825 -9.079 1.00 92.38 100 GLY A CA 1
ATOM 787 C C . GLY A 1 100 ? -0.559 -13.324 -9.215 1.00 92.38 100 GLY A C 1
ATOM 788 O O . GLY A 1 100 ? -0.348 -12.611 -8.237 1.00 92.38 100 GLY A O 1
ATOM 789 N N . PHE A 1 101 ? -0.620 -12.845 -10.453 1.00 91.38 101 PHE A N 1
ATOM 790 C CA . PHE A 1 101 ? -0.628 -11.416 -10.759 1.00 91.38 101 PHE A CA 1
ATOM 791 C C . PHE A 1 101 ? -2.060 -10.887 -10.815 1.00 91.38 101 PHE A C 1
ATOM 793 O O . PHE A 1 101 ? -2.987 -11.634 -11.132 1.00 91.38 101 PHE A O 1
ATOM 800 N N . ILE A 1 102 ? -2.238 -9.591 -10.558 1.00 91.81 102 ILE A N 1
ATOM 801 C CA . ILE A 1 102 ? -3.533 -8.931 -10.755 1.00 91.81 102 ILE A CA 1
ATOM 802 C C . ILE A 1 102 ? -3.500 -8.223 -12.098 1.00 91.81 102 ILE A C 1
ATOM 804 O O . ILE A 1 102 ? -2.787 -7.234 -12.263 1.00 91.81 102 ILE A O 1
ATOM 808 N N . TYR A 1 103 ? -4.288 -8.713 -13.048 1.00 92.06 103 TYR A N 1
ATOM 809 C CA . TYR A 1 103 ? -4.606 -7.948 -14.242 1.00 92.06 103 TYR A CA 1
ATOM 810 C C . TYR A 1 103 ? -5.660 -6.896 -13.901 1.00 92.06 103 TYR A C 1
ATOM 812 O O . TYR A 1 103 ? -6.685 -7.203 -13.292 1.00 92.06 103 TYR A O 1
ATOM 820 N N . LEU A 1 104 ? -5.394 -5.655 -14.284 1.00 90.81 104 LEU A N 1
ATOM 821 C CA . LEU A 1 104 ? -6.290 -4.526 -14.101 1.00 90.81 104 LEU A CA 1
ATOM 822 C C . LEU A 1 104 ? -6.750 -4.041 -15.469 1.00 90.81 104 LEU A C 1
ATOM 824 O O . LEU A 1 104 ? -5.929 -3.824 -16.356 1.00 90.81 104 LEU A O 1
ATOM 828 N N . ASP A 1 105 ? -8.044 -3.796 -15.604 1.00 92.69 105 ASP A N 1
ATOM 829 C CA . ASP A 1 105 ? -8.612 -3.007 -16.689 1.00 92.69 105 ASP A CA 1
ATOM 830 C C . ASP A 1 105 ? -9.575 -2.006 -16.059 1.00 92.69 105 ASP A C 1
ATOM 832 O O . ASP A 1 105 ? -10.530 -2.390 -15.380 1.00 92.69 105 ASP A O 1
ATOM 836 N N . ARG A 1 106 ? -9.261 -0.718 -16.188 1.00 91.69 106 ARG A N 1
ATOM 837 C CA . ARG A 1 106 ? -10.037 0.361 -15.574 1.00 91.69 106 ARG A CA 1
ATOM 838 C C . ARG A 1 106 ? -10.382 1.429 -16.592 1.00 91.69 106 ARG A C 1
ATOM 840 O O . ARG A 1 106 ? -9.559 1.773 -17.434 1.00 91.69 106 ARG A O 1
ATOM 847 N N . SER A 1 107 ? -11.553 2.024 -16.440 1.00 94.12 107 SER A N 1
ATOM 848 C CA . SER A 1 107 ? -11.971 3.201 -17.193 1.00 94.12 107 SER A CA 1
ATOM 849 C C . SER A 1 107 ? -11.778 4.475 -16.370 1.00 94.12 107 SER A C 1
ATOM 851 O O . SER A 1 107 ? -11.882 4.468 -15.143 1.00 94.12 107 SER A O 1
ATOM 853 N N . THR A 1 108 ? -11.538 5.589 -17.046 1.00 92.44 108 THR A N 1
ATOM 854 C CA . THR A 1 108 ? -11.658 6.948 -16.505 1.00 92.44 108 THR A CA 1
ATOM 855 C C . THR A 1 108 ? -12.603 7.747 -17.398 1.00 92.44 108 THR A C 1
ATOM 857 O O . THR A 1 108 ? -12.929 7.309 -18.501 1.00 92.44 108 THR A O 1
ATOM 860 N N . GLU A 1 109 ? -13.000 8.946 -16.973 1.00 93.94 109 GLU A N 1
ATOM 861 C CA . GLU A 1 109 ? -13.807 9.856 -17.804 1.00 93.94 109 GLU A CA 1
ATOM 862 C C . GLU A 1 109 ? -13.141 10.195 -19.151 1.00 93.94 109 GLU A C 1
ATOM 864 O O . GLU A 1 109 ? -13.817 10.552 -20.112 1.00 93.94 109 GLU A O 1
ATOM 869 N N . HIS A 1 110 ? -11.815 10.054 -19.240 1.00 94.50 110 HIS A N 1
ATOM 870 C CA . HIS A 1 110 ? -11.030 10.371 -20.434 1.00 94.50 110 HIS A CA 1
ATOM 871 C C . HIS A 1 110 ? -10.540 9.140 -21.203 1.00 94.50 110 HIS A C 1
ATOM 873 O O . HIS A 1 110 ? -10.010 9.277 -22.304 1.00 94.50 110 HIS A O 1
ATOM 879 N N . THR A 1 111 ? -10.623 7.936 -20.636 1.00 92.75 111 THR A N 1
ATOM 880 C CA . THR A 1 111 ? -10.039 6.734 -21.245 1.00 92.75 111 THR A CA 1
ATOM 881 C C . THR A 1 111 ? -10.899 5.512 -20.925 1.00 92.75 111 THR A C 1
ATOM 883 O O . THR A 1 111 ? -10.974 5.123 -19.760 1.00 92.75 111 THR A O 1
ATOM 886 N N . PRO A 1 112 ? -11.526 4.869 -21.928 1.00 92.62 112 PRO A N 1
ATOM 887 C CA . PRO A 1 112 ? -12.484 3.787 -21.693 1.00 92.62 112 PRO A CA 1
ATOM 888 C C . PRO A 1 112 ? -11.834 2.503 -21.167 1.00 92.62 112 PRO A C 1
ATOM 890 O O . PRO A 1 112 ? -12.486 1.743 -20.463 1.00 92.62 112 PRO A O 1
ATOM 893 N N . SER A 1 113 ? -10.561 2.262 -21.485 1.00 92.44 113 SER A N 1
ATOM 894 C CA . SER A 1 113 ? -9.805 1.119 -20.976 1.00 92.44 113 SER A CA 1
ATOM 895 C C . SER A 1 113 ? -8.350 1.511 -20.769 1.00 92.44 113 SER A C 1
ATOM 897 O O . SER A 1 113 ? -7.677 2.003 -21.676 1.00 92.44 113 SER A O 1
ATOM 899 N N . ARG A 1 114 ? -7.871 1.295 -19.547 1.00 90.38 114 ARG A N 1
ATOM 900 C CA . ARG A 1 114 ? -6.479 1.425 -19.142 1.00 90.38 114 ARG A CA 1
ATOM 901 C C . ARG A 1 114 ? -6.074 0.134 -18.454 1.00 90.38 114 ARG A C 1
ATOM 903 O O . ARG A 1 114 ? -6.433 -0.111 -17.301 1.00 90.38 114 ARG A O 1
ATOM 910 N N . LYS A 1 115 ? -5.296 -0.661 -19.179 1.00 89.25 115 LYS A N 1
ATOM 911 C CA . LYS A 1 115 ? -4.760 -1.932 -18.703 1.00 89.25 115 LYS A CA 1
ATOM 912 C C . LYS A 1 115 ? -3.604 -1.704 -17.731 1.00 89.25 115 LYS A C 1
ATOM 914 O O . LYS A 1 115 ? -2.882 -0.711 -17.824 1.00 89.25 115 LYS A O 1
ATOM 919 N N . GLY A 1 116 ? -3.427 -2.623 -16.795 1.00 89.44 116 GLY A N 1
ATOM 920 C CA . GLY A 1 116 ? -2.329 -2.618 -15.840 1.00 89.44 116 GLY A CA 1
ATOM 921 C C . GLY A 1 116 ? -2.073 -4.008 -15.278 1.00 89.44 116 GLY A C 1
ATOM 922 O O . GLY A 1 116 ? -2.911 -4.902 -15.384 1.00 89.44 116 GLY A O 1
ATOM 923 N N . LEU A 1 117 ? -0.906 -4.181 -14.668 1.00 90.31 117 LEU A N 1
ATOM 924 C CA . LEU A 1 117 ? -0.519 -5.429 -14.030 1.00 90.31 117 LEU A CA 1
ATOM 925 C C . LEU A 1 117 ? 0.078 -5.126 -12.656 1.00 90.31 117 LEU A C 1
ATOM 927 O O . LEU A 1 117 ? 1.024 -4.347 -12.550 1.00 90.31 117 LEU A O 1
ATOM 931 N N . VAL A 1 118 ? -0.470 -5.739 -11.610 1.00 91.19 118 VAL A N 1
ATOM 932 C CA . VAL A 1 118 ? 0.127 -5.726 -10.270 1.00 91.19 118 VAL A CA 1
ATOM 933 C C . VAL A 1 118 ? 0.941 -6.998 -10.103 1.00 91.19 118 VAL A C 1
ATOM 935 O O . VAL A 1 118 ? 0.421 -8.111 -10.227 1.00 91.19 118 VAL A O 1
ATOM 938 N N . ILE A 1 119 ? 2.224 -6.810 -9.819 1.00 90.25 119 ILE A N 1
ATOM 939 C CA . ILE A 1 119 ? 3.240 -7.858 -9.719 1.00 90.25 119 ILE A CA 1
ATOM 940 C C . ILE A 1 119 ? 4.025 -7.696 -8.420 1.00 90.25 119 ILE A C 1
ATOM 942 O O . ILE A 1 119 ? 4.113 -6.596 -7.874 1.00 90.25 119 ILE A O 1
ATOM 946 N N . GLY A 1 120 ? 4.629 -8.781 -7.939 1.00 91.06 120 GLY A N 1
ATOM 947 C CA . GLY A 1 120 ? 5.671 -8.685 -6.924 1.00 91.06 120 GLY A CA 1
ATOM 948 C C . GLY A 1 120 ? 6.974 -8.247 -7.586 1.00 91.06 120 GLY A C 1
ATOM 949 O O . GLY A 1 120 ? 7.404 -8.871 -8.555 1.00 91.06 120 GLY A O 1
ATOM 950 N N . LEU A 1 121 ? 7.598 -7.188 -7.080 1.00 89.50 121 LEU A N 1
ATOM 951 C CA . LEU A 1 121 ? 8.896 -6.713 -7.553 1.00 89.50 121 LEU A CA 1
ATOM 952 C C . LEU A 1 121 ? 9.990 -7.177 -6.589 1.00 89.50 121 LEU A C 1
ATOM 954 O O . LEU A 1 121 ? 9.858 -7.007 -5.376 1.00 89.50 121 LEU A O 1
ATOM 958 N N . ASP A 1 122 ? 11.063 -7.758 -7.118 1.00 89.12 122 ASP A N 1
ATOM 959 C CA . ASP A 1 122 ? 12.214 -8.168 -6.318 1.00 89.12 122 ASP A CA 1
ATOM 960 C C . ASP A 1 122 ? 13.096 -6.956 -6.002 1.00 89.12 122 ASP A C 1
ATOM 962 O O . ASP A 1 122 ? 13.961 -6.556 -6.786 1.00 89.12 122 ASP A O 1
ATOM 966 N N . LEU A 1 123 ? 12.870 -6.362 -4.831 1.00 86.00 123 LEU A N 1
ATOM 967 C CA . LEU A 1 123 ? 13.649 -5.217 -4.371 1.00 86.00 123 LEU A CA 1
ATOM 968 C C . LEU A 1 123 ? 15.095 -5.579 -3.989 1.00 86.00 123 LEU A C 1
ATOM 970 O O . LEU A 1 123 ? 15.894 -4.664 -3.819 1.00 86.00 123 LEU A O 1
ATOM 974 N N . GLU A 1 124 ? 15.494 -6.861 -3.937 1.00 86.56 124 GLU A N 1
ATOM 975 C CA . GLU A 1 124 ? 16.926 -7.215 -3.865 1.00 86.56 124 GLU A CA 1
ATOM 976 C C . GLU A 1 124 ? 17.680 -6.788 -5.135 1.00 86.56 124 GLU A C 1
ATOM 978 O O . GLU A 1 124 ? 18.901 -6.639 -5.123 1.00 86.56 124 GLU A O 1
ATOM 983 N N . GLN A 1 125 ? 16.956 -6.578 -6.238 1.00 86.50 125 GLN A N 1
ATOM 984 C CA . GLN A 1 125 ? 17.503 -6.084 -7.500 1.00 86.50 125 GLN A CA 1
ATOM 985 C C . GLN A 1 125 ? 17.350 -4.574 -7.671 1.00 86.50 125 GLN A C 1
ATOM 987 O O . GLN A 1 125 ? 17.712 -4.055 -8.728 1.00 86.50 125 GLN A O 1
ATOM 992 N N . TYR A 1 126 ? 16.808 -3.883 -6.664 1.00 88.69 126 TYR A N 1
ATOM 993 C CA . TYR A 1 126 ? 16.647 -2.440 -6.678 1.00 88.69 126 TYR A CA 1
ATOM 994 C C . TYR A 1 126 ? 17.928 -1.725 -6.256 1.00 88.69 126 TYR A C 1
ATOM 996 O O . TYR A 1 126 ? 18.525 -2.032 -5.226 1.00 88.69 126 TYR A O 1
ATOM 1004 N N . SER A 1 127 ? 18.313 -0.704 -7.017 1.00 87.62 127 SER A N 1
ATOM 1005 C CA . SER A 1 127 ? 19.355 0.236 -6.610 1.00 87.62 127 SER A CA 1
ATOM 1006 C C . SER A 1 127 ? 18.963 1.673 -6.950 1.00 87.62 127 SER A C 1
ATOM 1008 O O . SER A 1 127 ? 18.548 1.989 -8.067 1.00 87.62 127 SER A O 1
ATOM 1010 N N . TYR A 1 128 ? 19.116 2.553 -5.961 1.00 85.94 128 TYR A N 1
ATOM 1011 C CA . TYR A 1 128 ? 18.895 3.996 -6.085 1.00 85.94 128 TYR A CA 1
ATOM 1012 C C . TYR A 1 128 ? 20.184 4.782 -6.374 1.00 85.94 128 TYR A C 1
ATOM 1014 O O . TYR A 1 128 ? 20.165 6.012 -6.420 1.00 85.94 128 TYR A O 1
ATOM 1022 N N . GLU A 1 129 ? 21.318 4.096 -6.542 1.00 87.56 129 GLU A N 1
ATOM 1023 C CA . GLU A 1 129 ? 22.597 4.740 -6.829 1.00 87.56 129 GLU A CA 1
ATOM 1024 C C . GLU A 1 129 ? 22.590 5.386 -8.218 1.00 87.56 129 GLU A C 1
ATOM 1026 O O . GLU A 1 129 ? 22.091 4.831 -9.203 1.00 87.56 129 GLU A O 1
ATOM 1031 N N . LYS A 1 130 ? 23.187 6.577 -8.318 1.00 84.06 130 LYS A N 1
ATOM 1032 C CA . LYS A 1 130 ? 23.248 7.310 -9.582 1.00 84.06 130 LYS A CA 1
ATOM 1033 C C . LYS A 1 130 ? 24.023 6.501 -10.626 1.00 84.06 130 LYS A C 1
ATOM 1035 O O . LYS A 1 130 ? 25.179 6.153 -10.416 1.00 84.06 130 LYS A O 1
ATOM 1040 N N . GLY A 1 131 ? 23.401 6.264 -11.781 1.00 83.62 131 GLY A N 1
ATOM 1041 C CA . GLY A 1 131 ? 24.004 5.497 -12.877 1.00 83.62 131 GLY A CA 1
ATOM 1042 C C . GLY A 1 131 ? 23.874 3.978 -12.737 1.00 83.62 131 GLY A C 1
ATOM 1043 O O . GLY A 1 131 ? 24.495 3.252 -13.516 1.00 83.62 131 GLY A O 1
ATOM 1044 N N . SER A 1 132 ? 23.069 3.493 -11.784 1.00 85.44 132 SER A N 1
ATOM 1045 C CA . SER A 1 132 ? 22.782 2.067 -11.632 1.00 85.44 132 SER A CA 1
ATOM 1046 C C . SER A 1 132 ? 22.236 1.456 -12.927 1.00 85.44 132 SER A C 1
ATOM 1048 O O . SER A 1 132 ? 21.345 2.007 -13.573 1.00 85.44 132 SER A O 1
ATOM 1050 N N . LYS A 1 133 ? 22.774 0.289 -13.296 1.00 84.62 133 LYS A N 1
ATOM 1051 C CA . LYS A 1 133 ? 22.338 -0.524 -14.449 1.00 84.62 133 LYS A CA 1
ATOM 1052 C C . LYS A 1 133 ? 21.612 -1.801 -14.019 1.00 84.62 133 LYS A C 1
ATOM 1054 O O . LYS A 1 133 ? 21.511 -2.751 -14.790 1.00 84.62 133 LYS A O 1
ATOM 1059 N N . THR A 1 134 ? 21.171 -1.841 -12.767 1.00 87.38 134 THR A N 1
ATOM 1060 C CA . THR A 1 134 ? 20.370 -2.941 -12.229 1.00 87.38 134 THR A CA 1
ATOM 1061 C C . THR A 1 134 ? 19.011 -3.018 -12.932 1.00 87.38 134 THR A C 1
ATOM 1063 O O . THR A 1 134 ? 18.552 -2.052 -13.558 1.00 87.38 134 THR A O 1
ATOM 1066 N N . LEU A 1 135 ? 18.387 -4.199 -12.860 1.00 86.12 135 LEU A N 1
ATOM 1067 C CA . LEU A 1 135 ? 17.092 -4.463 -13.492 1.00 86.12 135 LEU A CA 1
ATOM 1068 C C . LEU A 1 135 ? 16.007 -3.526 -12.954 1.00 86.12 135 LEU A C 1
ATOM 1070 O O . LEU A 1 135 ? 15.229 -2.988 -13.737 1.00 86.12 135 LEU A O 1
ATOM 1074 N N . VAL A 1 136 ? 16.016 -3.266 -11.645 1.00 87.44 136 VAL A N 1
ATOM 1075 C CA . VAL A 1 136 ? 15.107 -2.326 -10.993 1.00 87.44 136 VAL A CA 1
ATOM 1076 C C . VAL A 1 136 ? 15.919 -1.137 -10.494 1.00 87.44 136 VAL A C 1
ATOM 1078 O O . VAL A 1 136 ? 16.858 -1.289 -9.722 1.00 87.44 136 VAL A O 1
ATOM 1081 N N . ARG A 1 137 ? 15.577 0.074 -10.922 1.00 86.56 137 ARG A N 1
ATOM 1082 C CA . ARG A 1 137 ? 16.355 1.270 -10.579 1.00 86.56 137 ARG A CA 1
ATOM 1083 C C . ARG A 1 137 ? 15.473 2.495 -10.462 1.00 86.56 137 ARG A C 1
ATOM 1085 O O . ARG A 1 137 ? 14.423 2.569 -11.097 1.00 86.56 137 ARG A O 1
ATOM 1092 N N . ALA A 1 138 ? 15.922 3.457 -9.668 1.00 83.75 138 ALA A N 1
ATOM 1093 C CA . ALA A 1 138 ? 15.259 4.747 -9.588 1.00 83.75 138 ALA A CA 1
ATOM 1094 C C . ALA A 1 138 ? 15.443 5.511 -10.912 1.00 83.75 138 ALA A C 1
ATOM 1096 O O . ALA A 1 138 ? 16.562 5.653 -11.407 1.00 83.75 138 ALA A O 1
ATOM 1097 N N . THR A 1 139 ? 14.345 5.994 -11.494 1.00 75.19 139 THR A N 1
ATOM 1098 C CA . THR A 1 139 ? 14.375 6.894 -12.662 1.00 75.19 139 THR A CA 1
ATOM 1099 C C . THR A 1 139 ? 14.679 8.336 -12.259 1.00 75.19 139 THR A C 1
ATOM 1101 O O . THR A 1 139 ? 15.188 9.110 -13.065 1.00 75.19 139 THR A O 1
ATOM 1104 N N . GLU A 1 140 ? 14.409 8.680 -10.999 1.00 75.69 140 GLU A N 1
ATOM 1105 C CA . GLU A 1 140 ? 14.625 9.992 -10.393 1.00 75.69 140 GLU A CA 1
ATOM 1106 C C . GLU A 1 140 ? 15.563 9.890 -9.180 1.00 75.69 140 GLU A C 1
ATOM 1108 O O . GLU A 1 140 ? 15.862 8.804 -8.679 1.00 75.69 140 GLU A O 1
ATOM 1113 N N . GLY A 1 141 ? 16.051 11.033 -8.694 1.00 74.94 141 GLY A N 1
ATOM 1114 C CA . GLY A 1 141 ? 16.895 11.076 -7.503 1.00 74.94 141 GLY A CA 1
ATOM 1115 C C . GLY A 1 141 ? 16.128 10.627 -6.259 1.00 74.94 141 GLY A C 1
ATOM 1116 O O . GLY A 1 141 ? 15.096 11.197 -5.918 1.00 74.94 141 GLY A O 1
ATOM 1117 N N . THR A 1 142 ? 16.651 9.630 -5.546 1.00 74.38 142 THR A N 1
ATOM 1118 C CA . THR A 1 142 ? 16.139 9.280 -4.215 1.00 74.38 142 THR A CA 1
ATOM 1119 C C . THR A 1 142 ? 16.688 10.262 -3.186 1.00 74.38 142 THR A C 1
ATOM 1121 O O . THR A 1 142 ? 17.876 10.573 -3.214 1.00 74.38 142 THR A O 1
ATOM 1124 N N . ILE A 1 143 ? 15.839 10.728 -2.268 1.00 80.44 143 ILE A N 1
ATOM 1125 C CA . ILE A 1 143 ? 16.243 11.543 -1.116 1.00 80.44 143 ILE A CA 1
ATOM 1126 C C . ILE A 1 143 ? 16.530 10.579 0.045 1.00 80.44 143 ILE A C 1
ATOM 1128 O O . ILE A 1 143 ? 15.571 10.058 0.624 1.00 80.44 143 ILE A O 1
ATOM 1132 N N . PRO A 1 144 ? 17.803 10.303 0.392 1.00 81.81 144 PRO A N 1
ATOM 1133 C CA . PRO A 1 144 ? 18.140 9.265 1.369 1.00 81.81 144 PRO A CA 1
ATOM 1134 C C . PRO A 1 144 ? 17.542 9.534 2.750 1.00 81.81 144 PRO A C 1
ATOM 1136 O O . PRO A 1 144 ? 17.109 8.600 3.418 1.00 81.81 144 PRO A O 1
ATOM 1139 N N . ASP A 1 145 ? 17.420 10.806 3.129 1.00 83.56 145 ASP A N 1
ATOM 1140 C CA . ASP A 1 145 ? 16.867 11.229 4.420 1.00 83.56 145 ASP A CA 1
ATOM 1141 C C . ASP A 1 145 ? 15.396 10.828 4.607 1.00 83.56 145 ASP A C 1
ATOM 1143 O O . ASP A 1 145 ? 14.924 10.707 5.733 1.00 83.56 145 AS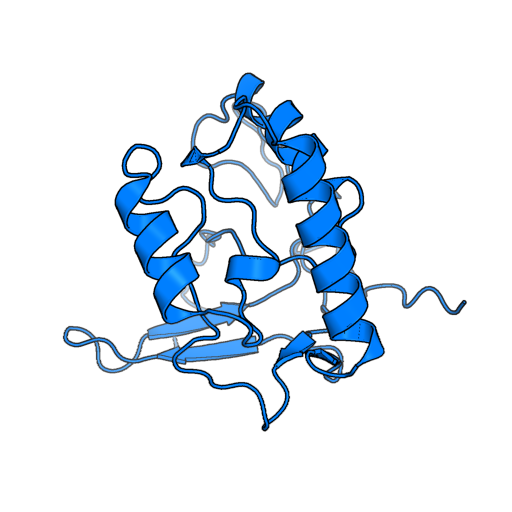P A O 1
ATOM 1147 N N . ARG A 1 146 ? 14.665 10.544 3.518 1.00 82.69 146 ARG A N 1
ATOM 1148 C CA . ARG A 1 146 ? 13.278 10.053 3.589 1.00 82.69 146 ARG A CA 1
ATOM 1149 C C . ARG A 1 146 ? 13.177 8.544 3.827 1.00 82.69 146 ARG A C 1
ATOM 1151 O O . ARG A 1 146 ? 12.085 8.044 4.092 1.00 82.69 146 ARG A O 1
ATOM 1158 N N . ILE A 1 147 ? 14.277 7.796 3.720 1.00 83.81 147 ILE A N 1
ATOM 1159 C CA . ILE A 1 147 ? 14.271 6.334 3.870 1.00 83.81 147 ILE A CA 1
ATOM 1160 C C . ILE A 1 147 ? 14.052 5.915 5.335 1.00 83.81 147 ILE A C 1
ATOM 1162 O O . ILE A 1 147 ? 13.161 5.092 5.565 1.00 83.81 147 ILE A O 1
ATOM 1166 N N . PRO A 1 148 ? 14.782 6.452 6.339 1.00 89.25 148 PRO A N 1
ATOM 1167 C CA . PRO A 1 148 ? 14.631 6.003 7.724 1.00 89.25 148 PRO A CA 1
ATOM 1168 C C . PRO A 1 148 ? 13.211 6.160 8.298 1.00 89.25 148 PRO A C 1
ATOM 1170 O O . PRO A 1 148 ? 12.720 5.180 8.867 1.00 89.25 148 PRO A O 1
ATOM 1173 N N . PRO A 1 149 ? 12.497 7.294 8.109 1.00 87.19 149 PRO A N 1
ATOM 1174 C CA . PRO A 1 149 ? 11.115 7.422 8.582 1.00 87.19 149 PRO A CA 1
ATOM 1175 C C . PRO A 1 149 ? 10.183 6.368 7.964 1.00 87.19 149 PRO A C 1
ATOM 1177 O O . PRO A 1 149 ? 9.413 5.710 8.663 1.00 87.19 149 PRO A O 1
ATOM 1180 N N . ARG A 1 150 ? 10.317 6.115 6.655 1.00 88.06 150 ARG A N 1
ATOM 1181 C CA . ARG A 1 150 ? 9.513 5.108 5.940 1.00 88.06 150 ARG A CA 1
ATOM 1182 C C . ARG A 1 150 ? 9.839 3.676 6.377 1.00 88.06 150 ARG A C 1
ATOM 1184 O O . ARG A 1 150 ? 8.940 2.840 6.456 1.00 88.06 150 ARG A O 1
ATOM 1191 N N . LEU A 1 151 ? 11.102 3.382 6.695 1.00 89.12 151 LEU A N 1
ATOM 1192 C CA . LEU A 1 151 ? 11.499 2.093 7.270 1.00 89.12 151 LEU A CA 1
ATOM 1193 C C . LEU A 1 151 ? 10.893 1.882 8.659 1.00 89.12 151 LEU A C 1
ATOM 1195 O O . LEU A 1 151 ? 10.458 0.772 8.961 1.00 89.12 151 LEU A O 1
ATOM 1199 N N . LYS A 1 152 ? 10.830 2.931 9.491 1.00 91.31 152 LYS A N 1
ATOM 1200 C CA . LYS A 1 152 ? 10.226 2.855 10.830 1.00 91.31 152 LYS A CA 1
ATOM 1201 C C . LYS A 1 152 ? 8.759 2.436 10.753 1.00 91.31 152 LYS A C 1
ATOM 1203 O O . LYS A 1 152 ? 8.371 1.500 11.448 1.00 91.31 152 LYS A O 1
ATOM 1208 N N . VAL A 1 153 ? 7.986 3.058 9.860 1.00 90.81 153 VAL A N 1
ATOM 1209 C CA . VAL A 1 153 ? 6.573 2.716 9.617 1.00 90.81 153 VAL A CA 1
ATOM 1210 C C . VAL A 1 153 ? 6.404 1.247 9.210 1.00 90.81 153 VAL A C 1
ATOM 1212 O O . VAL A 1 153 ? 5.487 0.578 9.676 1.00 90.81 153 VAL A O 1
ATOM 1215 N N . ARG A 1 154 ? 7.303 0.724 8.367 1.00 89.38 154 ARG A N 1
ATOM 1216 C CA . ARG A 1 154 ? 7.184 -0.619 7.772 1.00 89.38 154 ARG A CA 1
ATOM 1217 C C . ARG A 1 154 ? 7.774 -1.755 8.601 1.00 89.38 154 ARG A C 1
ATOM 1219 O O . ARG A 1 154 ? 7.483 -2.912 8.322 1.00 89.38 154 ARG A O 1
ATOM 1226 N N . LYS A 1 155 ? 8.605 -1.460 9.604 1.00 90.44 155 LYS A N 1
ATOM 1227 C CA . LYS A 1 155 ? 9.435 -2.453 10.311 1.00 90.44 155 LYS A CA 1
ATOM 1228 C C . LYS A 1 155 ? 8.665 -3.677 10.831 1.00 90.44 155 LYS A C 1
ATOM 1230 O O . LYS A 1 155 ? 9.217 -4.773 10.820 1.00 90.44 155 LYS A O 1
ATOM 1235 N N . ASN A 1 156 ? 7.423 -3.485 11.277 1.00 93.50 156 ASN A N 1
ATOM 1236 C CA . ASN A 1 156 ? 6.577 -4.534 11.859 1.00 93.50 156 ASN A CA 1
ATOM 1237 C C . ASN A 1 156 ? 5.303 -4.814 11.040 1.00 93.50 156 ASN A C 1
ATOM 1239 O O . ASN A 1 156 ? 4.425 -5.531 11.521 1.00 93.50 156 ASN A O 1
ATOM 1243 N N . ALA A 1 157 ? 5.195 -4.254 9.831 1.00 94.19 157 ALA A N 1
ATOM 1244 C CA . ALA A 1 157 ? 4.006 -4.386 9.003 1.00 94.19 157 ALA A CA 1
ATOM 1245 C C . ALA A 1 157 ? 3.827 -5.842 8.548 1.00 94.19 157 ALA A C 1
ATOM 1247 O O . ALA A 1 157 ? 4.736 -6.448 7.978 1.00 94.19 157 ALA A O 1
ATOM 1248 N N . SER A 1 158 ? 2.645 -6.409 8.793 1.00 94.88 158 SER A N 1
ATOM 1249 C CA . SER A 1 158 ? 2.291 -7.765 8.347 1.00 94.88 158 SER A CA 1
ATOM 1250 C C . SER A 1 158 ? 1.687 -7.796 6.941 1.00 94.88 158 SER A C 1
ATOM 1252 O O . SER A 1 158 ? 1.544 -8.870 6.353 1.00 94.88 158 SER A O 1
ATOM 1254 N N . ILE A 1 159 ? 1.354 -6.625 6.391 1.00 93.75 159 ILE A N 1
ATOM 1255 C CA . ILE A 1 159 ? 0.764 -6.440 5.067 1.00 93.75 159 ILE A CA 1
ATOM 1256 C C . ILE A 1 159 ? 1.540 -5.341 4.340 1.00 93.75 159 ILE A C 1
ATOM 1258 O O . ILE A 1 159 ? 1.783 -4.277 4.902 1.00 93.75 159 ILE A O 1
ATOM 1262 N N . GLU A 1 160 ? 1.864 -5.581 3.070 1.00 89.31 160 GLU A N 1
ATOM 1263 C CA . GLU A 1 160 ? 2.374 -4.554 2.160 1.00 89.31 160 GLU A CA 1
ATOM 1264 C C . GLU A 1 160 ? 1.252 -4.128 1.205 1.00 89.31 160 GLU A C 1
ATOM 1266 O O . GLU A 1 160 ? 0.572 -4.975 0.619 1.00 89.31 160 GLU A O 1
ATOM 1271 N N . LEU A 1 161 ? 1.062 -2.819 1.031 1.00 88.81 161 LEU A N 1
ATOM 1272 C CA . LEU A 1 161 ? 0.121 -2.273 0.054 1.00 88.81 161 LEU A CA 1
ATOM 1273 C C . LEU A 1 161 ? 0.858 -1.891 -1.245 1.00 88.81 161 LEU A C 1
ATOM 1275 O O . LEU A 1 161 ? 2.008 -1.437 -1.187 1.00 88.81 161 LEU A O 1
ATOM 1279 N N . PRO A 1 162 ? 0.227 -2.036 -2.428 1.00 74.38 162 PRO A N 1
ATOM 1280 C CA . PRO A 1 162 ? 0.808 -1.564 -3.682 1.00 74.38 162 PRO A CA 1
ATOM 1281 C C . PRO A 1 162 ? 1.049 -0.052 -3.625 1.00 74.38 162 PRO A C 1
ATOM 1283 O O . PRO A 1 162 ? 0.112 0.714 -3.421 1.00 74.38 162 PRO A O 1
ATOM 1286 N N . HIS A 1 163 ? 2.300 0.376 -3.796 1.00 69.75 163 HIS A N 1
ATOM 1287 C CA . HIS A 1 163 ? 2.695 1.761 -3.509 1.00 69.75 163 HIS A CA 1
ATOM 1288 C C . HIS A 1 163 ? 3.626 2.390 -4.553 1.00 69.75 163 HIS A C 1
ATOM 1290 O O . HIS A 1 163 ? 4.047 3.529 -4.375 1.00 69.75 163 HIS A O 1
ATOM 1296 N N . ILE A 1 164 ? 3.967 1.679 -5.632 1.00 78.50 164 ILE A N 1
ATOM 1297 C CA . ILE A 1 164 ? 4.819 2.220 -6.697 1.00 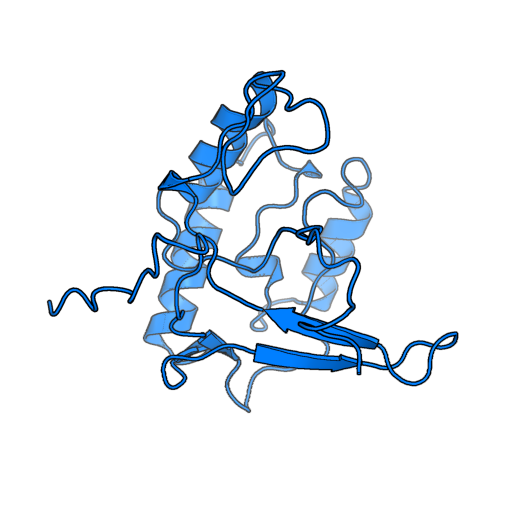78.50 164 ILE A CA 1
ATOM 1298 C C . ILE A 1 164 ? 4.238 1.948 -8.077 1.00 78.50 164 ILE A C 1
ATOM 1300 O O . ILE A 1 164 ? 3.702 0.875 -8.354 1.00 78.50 164 ILE A O 1
ATOM 1304 N N . LEU A 1 165 ? 4.397 2.933 -8.955 1.00 84.81 165 LEU A N 1
ATOM 1305 C CA . LEU A 1 165 ? 4.276 2.751 -10.392 1.00 84.81 165 LEU A CA 1
ATOM 1306 C C . LEU A 1 165 ? 5.666 2.432 -10.935 1.00 84.81 165 LEU A C 1
ATOM 1308 O O . LEU A 1 165 ? 6.618 3.169 -10.688 1.00 84.81 165 LEU A O 1
ATOM 1312 N N . VAL A 1 166 ? 5.775 1.331 -11.668 1.00 86.44 166 VAL A N 1
ATOM 1313 C CA . VAL A 1 166 ? 7.015 0.939 -12.336 1.00 86.44 166 VAL A CA 1
ATOM 1314 C C . VAL A 1 166 ? 6.886 1.292 -13.808 1.00 86.44 166 VAL A C 1
ATOM 1316 O O . VAL A 1 166 ? 5.922 0.896 -14.463 1.00 86.44 166 VAL A O 1
ATOM 1319 N N . LEU A 1 167 ? 7.858 2.042 -14.322 1.00 86.12 167 LEU A N 1
ATOM 1320 C CA . LEU A 1 167 ? 8.020 2.226 -15.758 1.00 86.12 167 LEU A CA 1
ATOM 1321 C C . LEU A 1 167 ? 8.772 1.016 -16.305 1.00 86.12 167 LEU A C 1
ATOM 1323 O O . LEU A 1 167 ? 9.846 0.674 -15.809 1.00 86.12 167 LEU A O 1
ATOM 1327 N N . ILE A 1 168 ? 8.190 0.366 -17.307 1.00 85.88 168 ILE A N 1
ATOM 1328 C CA . ILE A 1 168 ? 8.818 -0.752 -18.007 1.00 85.88 168 ILE A CA 1
ATOM 1329 C C . ILE A 1 168 ? 9.408 -0.256 -19.323 1.00 85.88 168 ILE A C 1
ATOM 1331 O O . ILE A 1 168 ? 8.808 0.568 -20.013 1.00 85.88 168 ILE A O 1
ATOM 1335 N N . ASP A 1 169 ? 10.594 -0.754 -19.649 1.00 84.00 169 ASP A N 1
ATOM 1336 C CA . ASP A 1 169 ? 11.217 -0.556 -20.954 1.00 84.00 169 ASP A CA 1
ATOM 1337 C C . ASP A 1 169 ? 10.697 -1.650 -21.895 1.00 84.00 169 ASP A C 1
ATOM 1339 O O . ASP A 1 169 ? 11.229 -2.758 -21.937 1.00 84.00 169 ASP A O 1
ATOM 1343 N N . ASP A 1 170 ? 9.572 -1.367 -22.551 1.00 86.19 170 ASP A N 1
ATOM 1344 C CA . ASP A 1 170 ? 8.864 -2.284 -23.455 1.00 86.19 170 ASP A CA 1
ATOM 1345 C C . ASP A 1 170 ? 8.554 -1.566 -24.783 1.00 86.19 170 ASP A C 1
ATOM 1347 O O . ASP A 1 170 ? 7.396 -1.254 -25.069 1.00 86.19 170 ASP A O 1
ATOM 1351 N N . PRO A 1 171 ? 9.585 -1.231 -25.589 1.00 86.75 171 PRO A N 1
ATOM 1352 C CA . PRO A 1 171 ? 9.408 -0.468 -26.828 1.00 86.75 171 PRO A CA 1
ATOM 1353 C C . PRO A 1 171 ? 8.538 -1.206 -27.854 1.00 86.75 171 PRO A C 1
ATOM 1355 O O . PRO A 1 171 ? 7.823 -0.570 -28.625 1.00 86.75 171 PRO A O 1
ATOM 1358 N N . GLU A 1 172 ? 8.557 -2.540 -27.809 1.00 90.50 172 GLU A N 1
ATOM 1359 C CA . GLU A 1 172 ? 7.765 -3.422 -28.671 1.00 90.50 172 GLU A CA 1
ATOM 1360 C C . GLU A 1 172 ? 6.354 -3.685 -28.126 1.00 90.50 172 GLU A C 1
ATOM 1362 O O . GLU A 1 172 ? 5.596 -4.427 -28.746 1.00 90.50 172 GLU A O 1
ATOM 1367 N N . LYS A 1 173 ? 5.990 -3.081 -26.983 1.00 86.81 173 LYS A N 1
ATOM 1368 C CA . LYS A 1 173 ? 4.638 -3.128 -26.406 1.00 86.81 173 LYS A CA 1
ATOM 1369 C C . LYS A 1 173 ? 4.121 -4.545 -26.156 1.00 86.81 173 LYS A C 1
ATOM 1371 O O . LYS A 1 173 ? 2.949 -4.827 -26.344 1.00 86.81 173 LYS A O 1
ATOM 1376 N N . THR A 1 174 ? 4.988 -5.451 -25.726 1.00 86.44 174 THR A N 1
ATOM 1377 C CA . THR A 1 174 ? 4.673 -6.880 -25.605 1.00 86.44 174 THR A CA 1
ATOM 1378 C C . THR A 1 174 ? 4.028 -7.280 -24.277 1.00 86.44 174 THR A C 1
ATO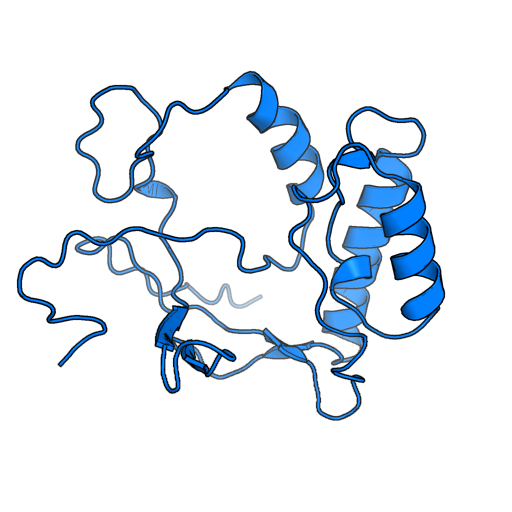M 1380 O O . THR A 1 174 ? 3.520 -8.397 -24.159 1.00 86.44 174 THR A O 1
ATOM 1383 N N . VAL A 1 175 ? 4.071 -6.418 -23.255 1.00 82.94 175 VAL A N 1
ATOM 1384 C CA . VAL A 1 175 ? 3.701 -6.794 -21.880 1.00 82.94 175 VAL A CA 1
ATOM 1385 C C . VAL A 1 175 ? 2.257 -6.425 -21.529 1.00 82.94 175 VAL A C 1
ATOM 1387 O O . VAL A 1 175 ? 1.537 -7.250 -20.965 1.00 82.94 175 VAL A O 1
ATOM 1390 N N . ILE A 1 176 ? 1.835 -5.183 -21.793 1.00 78.19 176 ILE A N 1
ATOM 1391 C CA . ILE A 1 176 ? 0.530 -4.644 -21.340 1.00 78.19 176 ILE A CA 1
ATOM 1392 C C . ILE A 1 176 ? -0.376 -4.256 -22.514 1.00 78.19 176 ILE A C 1
ATOM 1394 O O . ILE A 1 176 ? -1.604 -4.395 -22.434 1.00 78.19 176 ILE A O 1
ATOM 1398 N N . GLU A 1 177 ? 0.219 -3.748 -23.587 1.00 70.12 177 GLU A N 1
ATOM 1399 C CA . GLU A 1 177 ? -0.475 -3.357 -24.812 1.00 70.12 177 GLU A CA 1
ATOM 1400 C C . GLU A 1 177 ? -0.481 -4.540 -25.809 1.00 70.12 177 GLU A C 1
ATOM 1402 O O . GLU A 1 177 ? 0.305 -5.471 -25.649 1.00 70.12 177 GLU A O 1
ATOM 1407 N N . PRO A 1 178 ? -1.441 -4.606 -26.747 1.00 58.88 178 PRO A N 1
ATOM 1408 C CA . PRO A 1 178 ? -1.373 -5.506 -27.896 1.00 58.88 178 PRO A CA 1
ATOM 1409 C C . PRO A 1 178 ? -0.498 -4.954 -29.029 1.00 58.88 178 PRO A C 1
ATOM 1411 O O . PRO A 1 178 ? -0.384 -3.709 -29.142 1.00 58.88 178 PRO A O 1
#

pLDDT: mean 89.19, std 10.77, range [31.23, 98.06]

Secondary structure (DSSP, 8-state):
------EEETTTTEEE---EEE-TTS-HHHH----TTSSTT-HHHHHHHHHHHTTS--GGGGS--GGGTTSTTHHHHHHHHHHHHHHHHHTTSEEEPPS--EEEEEEETTEEEEEEEE-EE-GGGEE-STT--SSEE-SS---GGGHHHHHHHHTT-S-PPP--PPPP--TT--SS--

Radius of gyration: 17.93 Å; chains: 1; bounding box: 42×43×47 Å

Foldseek 3Di:
DPPPDFDADQVQQFTQDFDWDFDPVADPVLADDPALAPPLVPVVVLVVNCVVNPPGHYVNQQDHRNVCFPHPCLVVSLVSNQVSQVVCVVVVRIPTDDGHKDWDWDDDPVGHTDIDIHTGGNCVQEDADPPDPTSHYDPDHDDVVVVVSVCVSPVNHPDDDDRDDDDDPCPVQPPTHD

Sequence (178 aa):
MVKNKILVNKKIGLAVPEVLLPNKTVDMSKWAVVACDQFTSQPEYWQEVETIVGDTPSTNNVIFPEVFLEKPGEEERIEKINASMNKYLEEGTLVKQAPGFIYLDRSTEHTPSRKGLVIGLDLEQYSYEKGSKTLVRATEGTIPDRIPPRLKVRKNASIELPHILVLIDDPEKTVIEP